Protein AF-A0A7S1K1J1-F1 (afdb_monomer_lite)

Radius of gyration: 18.63 Å; chains: 1; bounding box: 47×34×56 Å

Structure (mmCIF, N/CA/C/O backbone):
data_AF-A0A7S1K1J1-F1
#
_entry.id   AF-A0A7S1K1J1-F1
#
loop_
_atom_site.group_PDB
_atom_site.id
_atom_site.type_symbol
_atom_site.label_atom_id
_atom_site.label_alt_id
_atom_site.label_comp_id
_atom_site.label_asym_id
_atom_site.label_entity_id
_atom_site.label_seq_id
_atom_site.pdbx_PDB_ins_code
_atom_site.Cartn_x
_atom_site.Cartn_y
_atom_site.Cartn_z
_atom_site.occupancy
_atom_site.B_iso_or_equiv
_atom_site.auth_seq_id
_atom_site.auth_comp_id
_atom_site.auth_asym_id
_atom_site.auth_atom_id
_atom_site.pdbx_PDB_model_num
ATOM 1 N N . MET A 1 1 ? -19.069 -8.754 38.290 1.00 30.16 1 MET A N 1
ATOM 2 C CA . MET A 1 1 ? -17.607 -8.522 38.294 1.00 30.16 1 MET A CA 1
ATOM 3 C C . MET A 1 1 ? -17.113 -8.499 36.849 1.00 30.16 1 MET A C 1
ATOM 5 O O . MET A 1 1 ? -17.501 -9.372 36.091 1.00 30.16 1 MET A O 1
ATOM 9 N N . CYS A 1 2 ? -16.359 -7.448 36.492 1.00 33.09 2 CYS A N 1
ATOM 10 C CA . CYS A 1 2 ? -15.639 -7.160 35.236 1.00 33.09 2 CYS A CA 1
ATOM 11 C C . CYS A 1 2 ? -16.306 -7.531 33.893 1.00 33.09 2 CYS A C 1
ATOM 13 O O . CYS A 1 2 ? -15.861 -8.445 33.205 1.00 33.09 2 CYS A O 1
ATOM 15 N N . GLN A 1 3 ? -17.299 -6.752 33.444 1.00 41.62 3 GLN A N 1
ATOM 16 C CA . GLN A 1 3 ? -17.679 -6.741 32.024 1.00 41.62 3 GLN A CA 1
ATOM 17 C C . GLN A 1 3 ? -16.585 -6.002 31.240 1.00 41.62 3 GLN A C 1
ATOM 19 O O . GLN A 1 3 ? -16.604 -4.776 31.150 1.00 41.62 3 GLN A O 1
ATOM 24 N N . LYS A 1 4 ? -15.605 -6.752 30.717 1.00 53.31 4 LYS A N 1
ATOM 25 C CA . LYS A 1 4 ? -14.616 -6.251 29.753 1.00 53.31 4 LYS A CA 1
ATOM 26 C C . LYS A 1 4 ? -15.369 -5.514 28.640 1.00 53.31 4 LYS A C 1
ATOM 28 O O . LYS A 1 4 ? -16.152 -6.111 27.898 1.00 53.31 4 LYS A O 1
ATOM 33 N N . ASN A 1 5 ? -15.190 -4.200 28.563 1.00 69.19 5 ASN A N 1
ATOM 34 C CA . ASN A 1 5 ? -15.465 -3.484 27.326 1.00 69.19 5 ASN A CA 1
ATOM 35 C C . ASN A 1 5 ? -14.544 -4.103 26.265 1.00 69.19 5 ASN A C 1
ATOM 37 O O . ASN A 1 5 ? -13.398 -4.423 26.582 1.00 69.19 5 ASN A O 1
ATOM 41 N N . CYS A 1 6 ? -15.070 -4.379 25.072 1.00 77.19 6 CYS A N 1
ATOM 42 C CA . CYS A 1 6 ? -14.293 -5.003 24.004 1.00 77.19 6 CYS A CA 1
ATOM 43 C C . CYS A 1 6 ? -13.014 -4.200 23.717 1.00 77.19 6 CYS A C 1
ATOM 45 O O . CYS A 1 6 ? -12.976 -2.987 23.942 1.00 77.19 6 CYS A O 1
ATOM 47 N N . GLU A 1 7 ? -11.965 -4.884 23.263 1.00 84.94 7 GLU A N 1
ATOM 48 C CA . GLU A 1 7 ? -10.713 -4.233 22.874 1.00 84.94 7 GLU A CA 1
ATOM 49 C C . GLU A 1 7 ? -10.940 -3.275 21.695 1.00 84.94 7 GLU A C 1
ATOM 51 O O . GLU A 1 7 ? -11.934 -3.365 20.973 1.00 84.94 7 GLU A O 1
ATOM 56 N N . ILE A 1 8 ? -10.019 -2.331 21.500 1.00 86.06 8 ILE A N 1
ATOM 57 C CA . ILE A 1 8 ? -10.053 -1.433 20.344 1.00 86.06 8 ILE A CA 1
ATOM 58 C C . ILE A 1 8 ? -10.086 -2.247 19.038 1.00 86.06 8 ILE A C 1
ATOM 60 O O . ILE A 1 8 ? -9.398 -3.257 18.915 1.00 86.06 8 ILE A O 1
ATOM 64 N N . GLY A 1 9 ? -10.923 -1.833 18.082 1.00 84.75 9 GLY A N 1
ATOM 65 C CA . GLY A 1 9 ? -11.187 -2.606 16.862 1.00 84.75 9 GLY A CA 1
ATOM 66 C C . GLY A 1 9 ? -12.297 -3.655 17.011 1.00 84.75 9 GLY A C 1
ATOM 67 O O . GLY A 1 9 ? -12.613 -4.344 16.041 1.00 84.75 9 GLY A O 1
ATOM 68 N N . TYR A 1 10 ? -12.922 -3.767 18.186 1.00 86.44 10 TYR A N 1
ATOM 69 C CA . TYR A 1 10 ? -14.055 -4.657 18.420 1.00 86.44 10 TYR A CA 1
ATOM 70 C C . TYR A 1 10 ? -15.261 -3.901 18.986 1.00 86.44 10 TYR A C 1
ATOM 72 O O . TYR A 1 10 ? -15.135 -3.025 19.841 1.00 86.44 10 TYR A O 1
ATOM 80 N N . GLU A 1 11 ? -16.462 -4.281 18.552 1.00 83.19 11 GLU A N 1
ATOM 81 C CA . GLU A 1 11 ? -17.724 -3.857 19.160 1.00 83.19 11 GLU A CA 1
ATOM 82 C C . GLU A 1 11 ? -18.402 -5.011 19.881 1.00 83.19 11 GLU A C 1
ATOM 84 O O . GLU A 1 11 ? -18.250 -6.184 19.529 1.00 83.19 11 GLU A O 1
ATOM 89 N N . ARG A 1 12 ? -19.183 -4.659 20.902 1.00 81.75 12 ARG A N 1
ATOM 90 C CA . ARG A 1 12 ? -20.027 -5.622 21.593 1.00 81.75 12 ARG A CA 1
ATOM 91 C C . ARG A 1 12 ? -21.230 -5.947 20.712 1.00 81.75 12 ARG A C 1
ATOM 93 O O . ARG A 1 12 ? -22.072 -5.087 20.472 1.00 81.75 12 ARG A O 1
ATOM 100 N N . ASP A 1 13 ? -21.322 -7.203 20.304 1.00 82.69 13 ASP A N 1
ATOM 101 C CA . ASP A 1 13 ? -22.493 -7.793 19.673 1.00 82.69 13 ASP A CA 1
ATOM 102 C C . ASP A 1 13 ? -23.108 -8.809 20.638 1.00 82.69 13 ASP A C 1
ATOM 104 O O . ASP A 1 13 ? -22.578 -9.907 20.849 1.00 82.69 13 ASP A O 1
ATOM 108 N N . LYS A 1 14 ? -24.206 -8.395 21.281 1.00 83.00 14 LYS A N 1
ATOM 109 C CA . LYS A 1 14 ? -24.863 -9.115 22.383 1.00 83.00 14 LYS A CA 1
ATOM 110 C C . LYS A 1 14 ? -23.867 -9.421 23.514 1.00 83.00 14 LYS A C 1
ATOM 112 O O . LYS A 1 14 ? -23.442 -8.500 24.210 1.00 83.00 14 LYS A O 1
ATOM 117 N N . ASP A 1 15 ? -23.468 -10.684 23.655 1.00 82.88 15 ASP A N 1
ATOM 118 C CA . ASP A 1 15 ? -22.535 -11.180 24.674 1.00 82.88 15 ASP A CA 1
ATOM 119 C C . ASP A 1 15 ? -21.125 -11.468 24.125 1.00 82.88 15 ASP A C 1
ATOM 121 O O . ASP 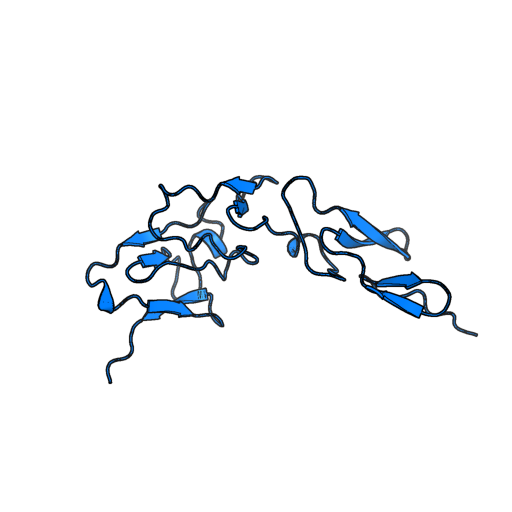A 1 15 ? -20.264 -11.978 24.842 1.00 82.88 15 ASP A O 1
ATOM 125 N N . THR A 1 16 ? -20.864 -11.139 22.856 1.00 86.75 16 THR A N 1
ATOM 126 C CA . THR A 1 16 ? -19.579 -11.382 22.184 1.00 86.75 16 THR A CA 1
ATOM 127 C C . THR A 1 16 ? -18.941 -10.086 21.694 1.00 86.75 16 THR A C 1
ATOM 129 O O . THR A 1 16 ? -19.615 -9.075 21.508 1.00 86.75 16 THR A O 1
ATOM 132 N N . CYS A 1 17 ? -17.625 -10.100 21.496 1.00 86.50 17 CYS A N 1
ATOM 133 C CA . CYS A 1 17 ? -16.910 -9.014 20.835 1.00 86.50 17 CYS A CA 1
ATOM 134 C C . CYS A 1 17 ? -16.656 -9.418 19.383 1.00 86.50 17 CYS A C 1
ATOM 136 O O . CYS A 1 17 ? -15.959 -10.403 19.137 1.00 86.50 17 CYS A O 1
ATOM 138 N N . ARG A 1 18 ? -17.204 -8.663 18.430 1.00 88.56 18 ARG A N 1
ATOM 139 C CA . ARG A 1 18 ? -16.939 -8.848 16.997 1.00 88.56 18 ARG A CA 1
ATOM 140 C C . ARG A 1 18 ? -16.023 -7.746 16.488 1.00 88.56 18 ARG A C 1
ATOM 142 O O . ARG A 1 18 ? -16.061 -6.636 17.012 1.00 88.56 18 ARG A O 1
ATOM 149 N N . LYS A 1 19 ? -15.210 -8.046 15.477 1.00 89.38 19 LYS A N 1
ATOM 150 C CA . LYS A 1 19 ? -14.366 -7.035 14.829 1.00 89.38 19 LYS A CA 1
ATOM 151 C C . LYS A 1 19 ? -15.232 -5.975 14.164 1.00 89.38 19 LYS A C 1
ATOM 153 O O . LYS A 1 19 ? -16.315 -6.284 13.666 1.00 89.38 19 LYS A O 1
ATOM 158 N N . TRP A 1 20 ? -14.736 -4.745 14.113 1.00 87.56 20 TRP A N 1
ATOM 159 C CA . TRP A 1 20 ? -15.368 -3.733 13.279 1.00 87.56 20 TRP A CA 1
ATOM 160 C C . TRP A 1 20 ? -15.275 -4.092 11.801 1.00 87.56 20 TRP A C 1
ATOM 162 O O . TRP A 1 20 ? -14.254 -4.649 11.381 1.00 87.56 20 TRP A O 1
ATOM 172 N N . PRO A 1 21 ? -16.309 -3.751 11.013 1.00 88.62 21 PRO A N 1
ATOM 173 C CA . PRO A 1 21 ? -16.284 -3.951 9.575 1.00 88.62 21 PRO A CA 1
ATOM 174 C C . PRO A 1 21 ? -15.101 -3.238 8.912 1.00 88.62 21 PRO A C 1
ATOM 176 O O . PRO A 1 21 ? -14.596 -2.229 9.412 1.00 88.62 21 PRO A O 1
ATOM 179 N N . ALA A 1 22 ? -14.703 -3.740 7.745 1.00 88.31 22 ALA A N 1
ATOM 180 C CA . ALA A 1 22 ? -13.728 -3.080 6.887 1.00 88.31 22 ALA A CA 1
ATOM 181 C C . ALA A 1 22 ? -14.138 -1.628 6.558 1.00 88.31 22 ALA A C 1
ATOM 183 O O . ALA A 1 22 ? -15.323 -1.313 6.431 1.00 88.31 22 ALA A O 1
ATOM 184 N N . GLY A 1 23 ? -13.147 -0.745 6.406 1.00 87.62 23 GLY A N 1
ATOM 185 C CA . GLY A 1 23 ? -13.360 0.690 6.154 1.00 87.62 23 GLY A CA 1
ATOM 186 C C . GLY A 1 23 ? -13.501 1.545 7.418 1.00 87.62 23 GLY A C 1
ATOM 187 O O . GLY A 1 23 ? -13.702 2.756 7.319 1.00 87.62 23 GLY A O 1
ATOM 188 N N . GLN A 1 24 ? -13.364 0.937 8.599 1.00 89.62 24 GLN A N 1
ATOM 189 C CA . GLN A 1 24 ? -13.386 1.617 9.893 1.00 89.62 24 GLN A CA 1
ATOM 190 C C . GLN A 1 24 ? -12.109 1.349 10.689 1.00 89.62 24 GLN A C 1
ATOM 192 O O . GLN A 1 24 ? -11.433 0.341 10.471 1.00 89.62 24 GLN A O 1
ATOM 197 N N . TYR A 1 25 ? -11.784 2.236 11.627 1.00 89.12 25 TYR A N 1
ATOM 198 C CA . TYR A 1 25 ? -10.653 2.059 12.533 1.00 89.12 25 TYR A CA 1
ATOM 199 C C . TYR A 1 25 ? -10.953 2.478 13.977 1.00 89.12 25 TYR A C 1
ATOM 201 O O . TYR A 1 25 ? -11.799 3.333 14.246 1.00 89.12 25 TYR A O 1
ATOM 209 N N . GLY A 1 26 ? -10.208 1.836 14.882 1.00 87.19 26 GLY A N 1
ATOM 210 C CA . GLY A 1 26 ? -10.033 2.065 16.318 1.00 87.19 26 GLY A CA 1
ATOM 211 C C . GLY A 1 26 ? -9.708 3.483 16.715 1.00 87.19 26 GLY A C 1
ATOM 212 O O . GLY A 1 26 ? -8.673 3.989 16.302 1.00 87.19 26 GLY A O 1
ATOM 213 N N . LYS A 1 27 ? -10.457 4.066 17.648 1.00 86.12 27 LYS A N 1
ATOM 214 C CA . LYS A 1 27 ? -9.902 5.111 18.516 1.00 86.12 27 LYS A CA 1
ATOM 215 C C . LYS A 1 27 ? -10.419 4.996 19.943 1.00 86.12 27 LYS A C 1
ATOM 217 O O . LYS A 1 27 ? -11.450 4.379 20.205 1.00 86.12 27 LYS A O 1
ATOM 222 N N . ILE A 1 28 ? -9.672 5.573 20.879 1.00 83.00 28 ILE A N 1
ATOM 223 C CA . ILE A 1 28 ? -10.110 5.730 22.266 1.00 83.00 28 ILE A CA 1
ATOM 224 C C . ILE A 1 28 ? -10.587 7.167 22.437 1.00 83.00 28 ILE A C 1
ATOM 226 O O . ILE A 1 28 ? -9.789 8.100 22.373 1.00 83.00 28 ILE A O 1
ATOM 230 N N . GLU A 1 29 ? -11.875 7.343 22.705 1.00 81.69 29 GLU A N 1
ATOM 231 C CA . GLU A 1 29 ? -12.468 8.631 23.056 1.00 81.69 29 GLU A CA 1
ATOM 232 C C . GLU A 1 29 ? -13.053 8.550 24.460 1.00 81.69 29 GLU A C 1
ATOM 234 O O . GLU A 1 29 ? -13.871 7.681 24.765 1.00 81.69 29 GLU A O 1
ATOM 239 N N . ASN A 1 30 ? -12.620 9.452 25.344 1.00 83.69 30 ASN A N 1
ATOM 240 C CA . ASN A 1 30 ? -13.085 9.513 26.734 1.00 83.69 30 ASN A CA 1
ATOM 241 C C . ASN A 1 30 ? -12.985 8.159 27.470 1.00 83.69 30 ASN A C 1
ATOM 243 O O . ASN A 1 30 ? -13.880 7.776 28.224 1.00 83.69 30 ASN A O 1
ATOM 247 N N . GLY A 1 31 ? -11.909 7.405 27.214 1.00 79.06 31 GLY A N 1
ATOM 248 C CA . GLY A 1 31 ? -11.669 6.091 27.821 1.00 79.06 31 GLY A CA 1
ATOM 249 C C . GLY A 1 31 ? -12.550 4.958 27.281 1.00 79.06 31 GLY A C 1
ATOM 250 O O . GLY A 1 31 ? -12.576 3.879 27.873 1.00 79.06 31 GLY A O 1
ATOM 251 N N . LYS A 1 32 ? -13.274 5.175 26.176 1.00 77.75 32 LYS A N 1
ATOM 252 C CA . LYS A 1 32 ? -14.093 4.163 25.495 1.00 77.75 32 LYS A CA 1
ATOM 253 C C . LYS A 1 32 ? -13.572 3.921 24.081 1.00 77.75 32 LYS A C 1
ATOM 255 O O . LYS A 1 32 ? -13.193 4.866 23.397 1.00 77.75 32 LYS A O 1
ATOM 260 N N . ALA A 1 33 ? -13.576 2.664 23.642 1.00 81.62 33 ALA A N 1
ATOM 261 C CA . ALA A 1 33 ? -13.302 2.325 22.250 1.00 81.62 33 ALA A CA 1
ATOM 262 C C . ALA A 1 33 ? -14.473 2.792 21.367 1.00 81.62 33 ALA A C 1
ATOM 264 O O . ALA A 1 33 ? -15.617 2.400 21.605 1.00 81.62 33 ALA A O 1
ATOM 265 N N . THR A 1 34 ? -14.189 3.630 20.371 1.00 85.44 34 THR A N 1
ATOM 266 C CA . THR A 1 34 ? -15.145 4.126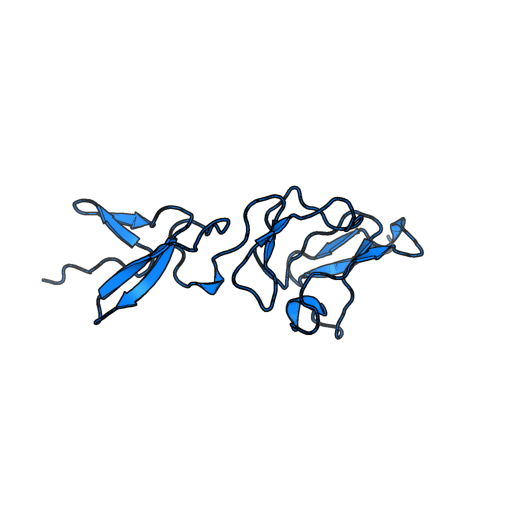 19.369 1.00 85.44 34 THR A CA 1
ATOM 267 C C . THR A 1 34 ? -14.589 3.917 17.962 1.00 85.44 34 THR A C 1
ATOM 269 O O . THR A 1 34 ? -13.372 3.903 17.769 1.00 85.44 34 THR A O 1
ATOM 272 N N . CYS A 1 35 ? -15.470 3.714 16.980 1.00 86.44 35 CYS A N 1
ATOM 273 C CA . CYS A 1 35 ? -15.081 3.530 15.584 1.00 86.44 35 CYS A CA 1
ATOM 274 C C . CYS A 1 35 ? -15.181 4.828 14.784 1.00 86.44 35 CYS A C 1
ATOM 276 O O . CYS A 1 35 ? -16.096 5.632 14.975 1.00 86.44 35 CYS A O 1
ATOM 278 N N . GLU A 1 36 ? -14.237 5.024 13.867 1.00 88.94 36 GLU A N 1
ATOM 279 C CA . GLU A 1 36 ? -14.258 6.112 12.892 1.00 88.94 36 GLU A CA 1
ATOM 280 C C . GLU A 1 36 ? -14.128 5.551 11.472 1.00 88.94 36 GLU A C 1
ATOM 282 O O . GLU A 1 36 ? -13.441 4.556 11.241 1.00 88.94 36 GLU A O 1
ATOM 287 N N . GLN A 1 37 ? -14.812 6.177 10.514 1.00 89.06 37 GLN A N 1
ATOM 288 C CA . GLN A 1 37 ? -14.708 5.827 9.097 1.00 89.06 37 GLN A CA 1
ATOM 289 C C . GLN A 1 37 ? -13.369 6.313 8.534 1.00 89.06 37 GLN A C 1
ATOM 291 O O . GLN A 1 37 ? -12.948 7.437 8.807 1.00 89.06 37 GLN A O 1
ATOM 296 N N . CYS A 1 38 ? -12.731 5.510 7.683 1.00 85.81 38 CYS A N 1
ATOM 297 C CA . CYS A 1 38 ? -11.485 5.894 7.019 1.00 85.81 38 CYS A CA 1
ATOM 298 C C . CYS A 1 38 ? -11.619 7.140 6.121 1.00 85.81 38 CYS A C 1
ATOM 300 O O . CYS A 1 38 ? -10.657 7.896 5.974 1.00 85.81 38 CYS A O 1
ATOM 302 N N . GLY A 1 39 ? -12.803 7.366 5.544 1.00 80.88 39 GLY A N 1
ATOM 303 C CA . GLY A 1 39 ? -13.098 8.449 4.601 1.00 80.88 39 GLY A CA 1
ATOM 304 C C . GLY A 1 39 ? -13.518 7.924 3.226 1.00 80.88 39 GLY A C 1
ATOM 305 O O . GLY A 1 39 ? -13.465 6.724 2.971 1.00 80.88 39 GLY A O 1
ATOM 306 N N . ALA A 1 40 ? -13.952 8.822 2.338 1.00 73.88 40 ALA A N 1
ATOM 307 C CA . ALA A 1 40 ? -14.298 8.451 0.965 1.00 73.88 40 ALA A CA 1
ATOM 308 C C . ALA A 1 40 ? -13.058 7.904 0.228 1.00 73.88 40 ALA A C 1
ATOM 310 O O . ALA A 1 40 ? -11.966 8.457 0.362 1.00 73.88 40 ALA A O 1
ATOM 311 N N . ASP A 1 41 ? -13.238 6.807 -0.514 1.00 77.25 41 ASP A N 1
ATOM 312 C CA . ASP A 1 41 ? -12.220 6.095 -1.314 1.00 77.25 41 ASP A CA 1
ATOM 313 C C . ASP A 1 41 ? -11.121 5.347 -0.530 1.00 77.25 41 ASP A C 1
ATOM 315 O O . ASP A 1 41 ? -10.227 4.734 -1.126 1.00 77.25 41 ASP A O 1
ATOM 319 N N . LEU A 1 42 ? -11.206 5.337 0.804 1.00 83.75 42 LEU A N 1
ATOM 320 C CA . LEU A 1 42 ? -10.303 4.609 1.694 1.00 83.75 42 LEU A CA 1
ATOM 321 C C . LEU A 1 42 ? -11.006 3.386 2.296 1.00 83.75 42 LEU A C 1
ATOM 323 O O . LEU A 1 42 ? -12.168 3.445 2.690 1.00 83.75 42 LEU A O 1
ATOM 327 N N . ILE A 1 43 ? -10.271 2.289 2.423 1.00 86.19 43 ILE A N 1
ATOM 328 C CA . ILE A 1 43 ? -10.688 1.064 3.099 1.00 86.19 43 ILE A CA 1
ATOM 329 C C . ILE A 1 43 ? -9.637 0.664 4.139 1.00 86.19 43 ILE A C 1
ATOM 331 O O . ILE A 1 43 ? -8.480 1.071 4.076 1.00 86.19 43 ILE A O 1
ATOM 335 N N . SER A 1 44 ? -10.037 -0.137 5.114 1.00 85.94 44 SER A N 1
ATOM 336 C CA . SER A 1 44 ? -9.155 -0.736 6.115 1.00 85.94 44 SER A CA 1
ATOM 337 C C . SER A 1 44 ? -9.553 -2.197 6.342 1.00 85.94 44 SER A C 1
ATOM 339 O O . SER A 1 44 ? -10.697 -2.559 6.052 1.00 85.94 44 SER A O 1
ATOM 341 N N . PRO A 1 45 ? -8.656 -3.061 6.849 1.00 85.81 45 PRO A N 1
ATOM 342 C CA . PRO A 1 45 ? -9.018 -4.413 7.261 1.00 85.81 45 PRO A CA 1
ATOM 343 C C . PRO A 1 45 ? -9.994 -4.404 8.446 1.00 85.81 45 PRO A C 1
ATOM 345 O O . PRO A 1 45 ? -10.054 -3.439 9.213 1.00 85.81 45 PRO A O 1
ATOM 348 N N . GLU A 1 46 ? -10.725 -5.501 8.635 1.00 89.06 46 GLU A N 1
ATOM 349 C CA . GLU A 1 46 ? -11.600 -5.662 9.800 1.00 89.06 46 GLU A CA 1
ATOM 350 C C . GLU A 1 46 ? -10.823 -5.573 11.116 1.00 89.06 46 GLU A C 1
ATOM 352 O O . GLU A 1 46 ? -9.759 -6.178 11.280 1.00 89.06 46 GLU A O 1
ATOM 357 N N . GLY A 1 47 ? -11.393 -4.845 12.075 1.00 87.81 47 GLY A N 1
ATOM 358 C CA . GLY A 1 47 ? -10.798 -4.638 13.392 1.00 87.81 47 GLY A CA 1
ATOM 359 C C . GLY A 1 47 ? -9.528 -3.788 13.399 1.00 87.81 47 GLY A C 1
ATOM 360 O O . GLY A 1 47 ? -8.731 -3.902 14.326 1.00 87.81 47 GLY A O 1
ATOM 361 N N . SER A 1 48 ? -9.331 -2.938 12.388 1.00 89.56 48 SER A N 1
ATOM 362 C CA . SER A 1 48 ? -8.241 -1.955 12.383 1.00 89.56 48 SER A CA 1
ATOM 363 C C . SER A 1 48 ? -8.292 -1.065 13.620 1.00 89.56 48 SER A C 1
ATOM 365 O O . SER A 1 48 ? -9.369 -0.638 14.034 1.00 89.56 48 SER A O 1
ATOM 367 N N . THR A 1 49 ? -7.134 -0.751 14.198 1.00 89.56 49 THR A N 1
ATOM 368 C CA . THR A 1 49 ? -7.030 -0.046 15.488 1.00 89.56 49 THR A CA 1
ATOM 369 C C . THR A 1 49 ? -6.511 1.386 15.387 1.00 89.56 49 THR A C 1
ATOM 371 O O . THR A 1 49 ? -6.452 2.075 16.398 1.00 89.56 49 THR A O 1
ATOM 374 N N . GLU A 1 50 ? -6.116 1.828 14.196 1.00 86.75 50 GLU A N 1
ATOM 375 C CA . GLU A 1 50 ? -5.477 3.124 13.958 1.00 86.75 50 GLU A CA 1
ATOM 376 C C . GLU A 1 50 ? -5.796 3.639 12.546 1.00 86.75 50 GLU A C 1
ATOM 378 O O . GLU A 1 50 ? -6.099 2.862 11.633 1.00 86.75 50 GLU A O 1
ATOM 383 N N . LYS A 1 51 ? -5.728 4.960 12.358 1.00 84.25 51 LYS A N 1
ATOM 384 C CA . LYS A 1 51 ? -6.084 5.636 11.098 1.00 84.25 51 LYS A CA 1
ATOM 385 C C . LYS A 1 51 ? -5.104 5.313 9.972 1.00 84.25 51 LYS A C 1
ATOM 387 O O . LYS A 1 51 ? -5.435 5.366 8.787 1.00 84.25 51 LYS A O 1
ATOM 392 N N . GLU A 1 52 ? -3.871 5.006 10.332 1.00 80.12 52 GLU A N 1
ATOM 393 C CA . GLU A 1 52 ? -2.759 4.719 9.439 1.00 80.12 52 GLU A CA 1
ATOM 394 C C . GLU A 1 52 ? -3.022 3.457 8.607 1.00 80.12 52 GLU A C 1
ATOM 396 O O . GLU A 1 52 ? -2.574 3.396 7.460 1.00 80.12 52 GLU A O 1
ATOM 401 N N . LEU A 1 53 ? -3.835 2.5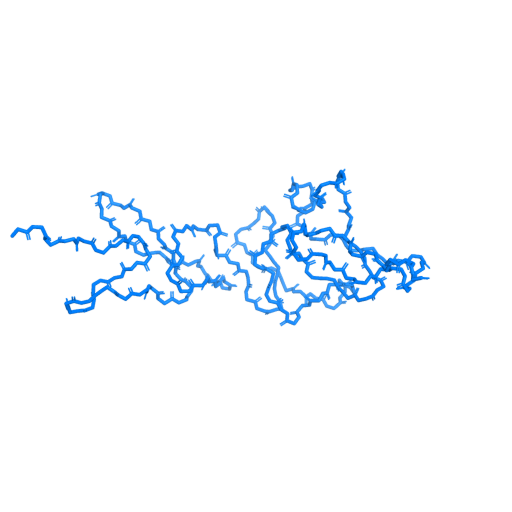31 9.133 1.00 81.88 53 LEU A N 1
ATOM 402 C CA . LEU A 1 53 ? -4.294 1.312 8.456 1.00 81.88 53 LEU A CA 1
ATOM 403 C C . LEU A 1 53 ? -5.375 1.564 7.395 1.00 81.88 53 LEU A C 1
ATOM 405 O O . LEU A 1 53 ? -5.736 0.642 6.663 1.00 81.88 53 LEU A O 1
ATOM 409 N N . CYS A 1 54 ? -5.883 2.793 7.279 1.00 85.75 54 CYS A N 1
ATOM 410 C CA . CYS A 1 54 ? -6.725 3.194 6.161 1.00 85.75 54 CYS A CA 1
ATOM 411 C C . CYS A 1 54 ? -5.868 3.399 4.906 1.00 85.75 54 CYS A C 1
ATOM 413 O O . CYS A 1 54 ? -5.040 4.321 4.835 1.00 85.75 54 CYS A O 1
ATOM 415 N N . TYR A 1 55 ? -6.102 2.576 3.891 1.00 83.25 55 TYR A N 1
ATOM 416 C CA . TYR A 1 55 ? -5.428 2.608 2.599 1.00 83.25 55 TYR A CA 1
ATOM 417 C C . TYR A 1 55 ? -6.427 2.750 1.453 1.00 83.25 55 TYR A C 1
ATOM 419 O O . TYR A 1 55 ? -7.633 2.625 1.631 1.00 83.25 55 TYR A O 1
ATOM 427 N N . CYS A 1 56 ? -5.933 3.073 0.265 1.00 82.94 56 CYS A N 1
ATOM 428 C CA . CYS A 1 56 ? -6.794 3.257 -0.895 1.00 82.94 56 CYS A CA 1
ATOM 429 C C . CYS A 1 56 ? -7.269 1.911 -1.449 1.00 82.94 56 CYS A C 1
ATOM 431 O O . CYS A 1 56 ? -6.518 0.938 -1.451 1.00 82.94 56 CYS A O 1
ATOM 433 N N . THR A 1 57 ? -8.513 1.851 -1.919 1.00 78.69 57 THR A N 1
ATOM 434 C CA . THR A 1 57 ? -9.058 0.646 -2.569 1.00 78.69 57 THR A CA 1
ATOM 435 C C . THR A 1 57 ? -8.254 0.242 -3.817 1.00 78.69 57 THR A C 1
ATOM 437 O O . THR A 1 57 ? -7.404 0.996 -4.296 1.00 78.69 57 THR A O 1
ATOM 440 N N . ASN A 1 58 ? -8.482 -0.969 -4.339 1.00 76.62 58 ASN A N 1
ATOM 441 C CA . ASN A 1 58 ? -7.769 -1.476 -5.518 1.00 76.62 58 ASN A CA 1
ATOM 442 C C . ASN A 1 58 ? -7.833 -0.472 -6.679 1.00 76.62 58 ASN A C 1
ATOM 444 O O . ASN A 1 58 ? -8.876 0.136 -6.928 1.00 76.62 58 ASN A O 1
ATOM 448 N N . GLY A 1 59 ? -6.721 -0.302 -7.394 1.00 74.56 59 GLY A N 1
ATOM 449 C CA . GLY A 1 59 ? -6.623 0.698 -8.454 1.00 74.56 59 GLY A CA 1
ATOM 450 C C . GLY A 1 59 ? -6.440 2.138 -7.963 1.00 74.56 59 GLY A C 1
ATOM 451 O O . GLY A 1 59 ? -6.579 3.056 -8.770 1.00 74.56 59 GLY A O 1
ATOM 452 N N . PHE A 1 60 ? -6.105 2.364 -6.687 1.00 79.44 60 PHE A N 1
ATOM 453 C CA . PHE A 1 60 ? -5.813 3.689 -6.135 1.00 79.44 60 PHE A CA 1
ATOM 454 C C . PHE A 1 60 ? -4.573 3.712 -5.225 1.00 79.44 60 PHE A C 1
ATOM 456 O O . PHE A 1 60 ? -4.223 2.730 -4.574 1.00 79.44 60 PHE A O 1
ATOM 463 N N . ILE A 1 61 ? -3.932 4.880 -5.140 1.00 78.94 61 ILE A N 1
ATOM 464 C CA . ILE A 1 61 ? -2.697 5.131 -4.389 1.00 78.94 61 ILE A CA 1
ATOM 465 C C . ILE A 1 61 ? -2.903 6.285 -3.408 1.00 78.94 61 ILE A C 1
ATOM 467 O O . ILE A 1 61 ? -3.460 7.329 -3.753 1.00 78.94 61 ILE A O 1
ATOM 471 N N . LYS A 1 62 ? -2.416 6.128 -2.174 1.00 78.25 62 LYS A N 1
ATOM 472 C CA . LYS A 1 62 ? -2.513 7.160 -1.133 1.00 78.25 62 LYS A CA 1
ATOM 473 C C . LYS A 1 62 ? -1.507 8.280 -1.399 1.00 78.25 62 LYS A C 1
ATOM 475 O O . LYS A 1 62 ? -0.301 8.056 -1.345 1.00 78.25 62 LYS A O 1
ATOM 480 N N . HIS A 1 63 ? -1.961 9.508 -1.620 1.00 78.31 63 HIS A N 1
ATOM 481 C CA . HIS A 1 63 ? -1.033 10.633 -1.753 1.00 78.31 63 HIS A CA 1
ATOM 482 C C . HIS A 1 63 ? -0.332 10.908 -0.412 1.00 78.31 63 HIS A C 1
ATOM 484 O O . HIS A 1 63 ? -0.967 10.896 0.647 1.00 78.31 63 HIS A O 1
ATOM 490 N N . SER A 1 64 ? 0.980 11.166 -0.414 1.00 75.38 64 SER A N 1
ATOM 491 C CA . SER A 1 64 ? 1.718 11.288 0.851 1.00 75.38 64 SER A CA 1
ATOM 492 C C . SER A 1 64 ? 1.305 12.520 1.674 1.00 75.38 64 SER A C 1
ATOM 494 O O . SER A 1 64 ? 1.292 12.441 2.906 1.00 75.38 64 SER A O 1
ATOM 496 N N . SER A 1 65 ? 0.908 13.601 0.987 1.00 71.75 65 SER A N 1
ATOM 497 C CA . SER A 1 65 ? 0.542 14.909 1.554 1.00 71.75 65 SER A CA 1
ATOM 498 C C . SER A 1 65 ? -0.941 15.298 1.436 1.00 71.75 65 SER A C 1
ATOM 500 O O . SER A 1 65 ? -1.312 16.394 1.850 1.00 71.75 65 SER A O 1
ATOM 502 N N . LYS A 1 66 ? -1.809 14.432 0.891 1.00 70.25 66 LYS A N 1
ATOM 503 C CA . LYS A 1 66 ? -3.265 14.672 0.831 1.00 70.25 66 LYS A CA 1
ATOM 504 C C . LYS A 1 66 ? -3.996 13.510 1.499 1.00 70.25 66 LYS A C 1
ATOM 506 O O . LYS A 1 66 ? -3.568 12.368 1.394 1.00 70.25 66 LYS A O 1
ATOM 511 N N . LEU A 1 67 ? -5.151 13.775 2.104 1.00 66.38 67 LEU A N 1
ATOM 512 C CA . LEU A 1 67 ? -6.081 12.738 2.582 1.00 66.38 67 LEU A CA 1
ATOM 513 C C . LEU A 1 67 ? -6.955 12.187 1.439 1.00 66.38 67 LEU A C 1
ATOM 515 O O . LEU A 1 67 ? -8.150 11.983 1.617 1.00 66.38 67 LEU A O 1
ATOM 519 N N . ARG A 1 68 ? -6.390 12.028 0.238 1.00 72.06 68 ARG A N 1
ATOM 520 C CA . ARG A 1 68 ? -7.115 11.556 -0.947 1.00 72.06 68 ARG A CA 1
ATOM 521 C C . ARG A 1 68 ? -6.344 10.451 -1.648 1.00 72.06 68 ARG A C 1
ATOM 523 O O . ARG A 1 68 ? -5.110 10.428 -1.632 1.00 72.06 68 ARG A O 1
ATOM 530 N N . CYS A 1 69 ? -7.115 9.575 -2.268 1.00 79.62 69 CYS A N 1
ATOM 531 C CA . CYS A 1 69 ? -6.640 8.519 -3.132 1.00 79.62 69 CYS A CA 1
ATOM 532 C C . CYS A 1 69 ? -6.557 9.039 -4.566 1.00 79.62 69 CYS A C 1
ATOM 534 O O . CYS A 1 69 ? -7.500 9.650 -5.067 1.00 79.62 69 CYS A O 1
ATOM 536 N N . GLU A 1 70 ? -5.417 8.832 -5.216 1.00 78.75 70 GLU A N 1
ATOM 537 C CA . GLU A 1 70 ? -5.257 9.112 -6.641 1.00 78.75 70 GLU A CA 1
ATOM 538 C C . GLU A 1 70 ? -5.385 7.801 -7.410 1.00 78.75 70 GLU A C 1
ATOM 540 O O . GLU A 1 70 ? -4.923 6.757 -6.947 1.00 78.75 70 GLU A O 1
ATOM 545 N N . LYS A 1 71 ? -6.071 7.832 -8.556 1.00 77.44 71 LYS A N 1
ATOM 546 C CA . LYS A 1 71 ? -6.241 6.635 -9.380 1.00 77.44 71 LYS A CA 1
ATOM 547 C C . LYS A 1 71 ? -4.856 6.117 -9.768 1.00 77.44 71 LYS A C 1
ATOM 549 O O . LYS A 1 71 ? -3.998 6.889 -10.184 1.00 77.44 71 LYS A O 1
ATOM 554 N N . CYS A 1 72 ? -4.648 4.818 -9.628 1.00 77.88 72 CYS A N 1
ATOM 555 C CA . CYS A 1 72 ? -3.488 4.114 -10.149 1.00 77.88 72 CYS A CA 1
ATOM 556 C C . CYS A 1 72 ? -3.661 4.076 -11.673 1.00 77.88 72 CYS A C 1
ATOM 558 O O . CYS A 1 72 ? -4.318 3.196 -12.225 1.00 77.88 72 CYS A O 1
ATOM 560 N N . ILE A 1 73 ? -3.238 5.155 -12.332 1.00 66.44 73 ILE A N 1
ATOM 561 C CA . ILE A 1 73 ? -3.388 5.343 -13.777 1.00 66.44 73 ILE A CA 1
ATOM 562 C C . ILE A 1 73 ? -2.349 4.500 -14.515 1.00 66.44 73 ILE A C 1
ATOM 564 O O . ILE A 1 73 ? -1.219 4.351 -14.053 1.00 66.44 73 ILE A O 1
ATOM 568 N N . GLU A 1 74 ? -2.725 4.004 -15.693 1.00 55.31 74 GLU A N 1
ATOM 569 C CA . GLU A 1 74 ? -1.874 3.202 -16.585 1.00 55.31 74 GLU A CA 1
ATOM 570 C C . GLU A 1 74 ? -0.562 3.909 -16.977 1.00 55.31 74 GLU A C 1
ATOM 572 O O . GLU A 1 74 ? 0.432 3.244 -17.265 1.00 55.31 74 GLU A O 1
ATOM 577 N N . ASP A 1 75 ? -0.523 5.245 -16.903 1.00 52.38 75 ASP A N 1
ATOM 578 C CA . ASP A 1 75 ? 0.677 6.061 -17.130 1.00 52.38 75 ASP A CA 1
ATOM 579 C C . ASP A 1 75 ? 1.783 5.826 -16.082 1.00 52.38 75 ASP A C 1
ATOM 581 O O . ASP A 1 75 ? 2.956 6.094 -16.346 1.00 52.38 75 ASP A O 1
ATOM 585 N N . MET A 1 76 ? 1.460 5.245 -14.920 1.00 64.50 76 MET A N 1
ATOM 586 C CA . MET A 1 76 ? 2.443 4.697 -13.977 1.00 64.50 76 MET A CA 1
ATOM 587 C C . MET A 1 76 ? 2.839 3.273 -14.402 1.00 64.50 76 MET A C 1
ATOM 589 O O . MET A 1 76 ? 2.682 2.328 -13.631 1.00 64.50 76 MET A O 1
ATOM 593 N N . GLN A 1 77 ? 3.334 3.120 -15.639 1.00 71.62 77 GLN A N 1
ATOM 594 C CA . GLN A 1 77 ? 3.471 1.859 -16.404 1.00 71.62 77 GLN A CA 1
ATOM 595 C C . GLN A 1 77 ? 4.092 0.655 -15.667 1.00 71.62 77 GLN A C 1
ATOM 597 O O . GLN A 1 77 ? 3.926 -0.480 -16.114 1.00 71.62 77 GLN A O 1
ATOM 602 N N . GLY A 1 78 ? 4.784 0.871 -14.551 1.00 82.62 78 GLY A N 1
ATOM 603 C CA . GLY A 1 78 ? 5.425 -0.175 -13.765 1.00 82.62 78 GLY A CA 1
ATOM 604 C C . GLY A 1 78 ? 4.781 -0.521 -12.422 1.00 82.62 78 GLY A C 1
ATOM 605 O O . GLY A 1 78 ? 5.303 -1.414 -11.765 1.00 82.62 78 GLY A O 1
ATOM 606 N N . LEU A 1 79 ? 3.702 0.137 -11.983 1.00 87.00 79 LEU A N 1
ATOM 607 C CA . LEU A 1 79 ? 2.977 -0.273 -10.771 1.00 87.00 79 LEU A CA 1
ATOM 608 C C . LEU A 1 79 ? 2.025 -1.432 -11.058 1.00 87.00 79 LEU A C 1
ATOM 610 O O . LEU A 1 79 ? 1.385 -1.476 -12.113 1.00 87.00 79 LEU A O 1
ATOM 614 N N . ASP A 1 80 ? 1.911 -2.348 -10.100 1.00 85.75 80 ASP A N 1
ATOM 615 C CA . ASP A 1 80 ? 0.847 -3.347 -10.095 1.00 85.75 80 ASP A CA 1
ATOM 616 C C . ASP A 1 80 ? -0.345 -2.819 -9.282 1.00 85.75 80 ASP A C 1
ATOM 618 O O . ASP A 1 80 ? -0.336 -2.772 -8.053 1.00 85.75 80 ASP A O 1
ATOM 622 N N . CYS A 1 81 ? -1.356 -2.351 -10.015 1.00 80.12 81 CYS A N 1
ATOM 623 C CA . CYS A 1 81 ? -2.563 -1.724 -9.485 1.00 80.12 81 CYS A CA 1
ATOM 624 C C . CYS A 1 81 ? -3.699 -2.725 -9.201 1.00 80.12 81 CYS A C 1
ATOM 626 O O . CYS A 1 81 ? -4.771 -2.301 -8.755 1.00 80.12 81 CYS A O 1
ATOM 628 N N . GLU A 1 82 ? -3.518 -4.018 -9.501 1.00 80.19 82 GLU A N 1
ATOM 629 C CA . GLU A 1 82 ? -4.559 -5.037 -9.285 1.00 80.19 82 GLU A CA 1
ATOM 630 C C . GLU A 1 82 ? -4.752 -5.339 -7.793 1.00 80.19 82 GLU A C 1
ATOM 632 O O . GLU A 1 82 ? -5.839 -5.730 -7.359 1.00 80.19 82 GLU A O 1
ATOM 637 N N . GLN A 1 83 ? -3.716 -5.081 -6.994 1.00 71.75 83 GLN A N 1
ATOM 638 C CA . GLN A 1 83 ? -3.740 -5.206 -5.544 1.00 71.75 83 GLN A CA 1
ATOM 639 C C . GLN A 1 83 ? -3.799 -3.835 -4.852 1.00 71.75 83 GLN A C 1
ATOM 641 O O . GLN A 1 83 ? -3.279 -2.842 -5.367 1.00 71.75 83 GLN A O 1
ATOM 646 N N . PRO A 1 84 ? -4.426 -3.742 -3.666 1.00 67.12 84 PRO A N 1
ATOM 647 C CA . PRO A 1 84 ? -4.454 -2.498 -2.915 1.00 67.12 84 PRO A CA 1
ATOM 648 C C . PRO A 1 84 ? -3.069 -2.195 -2.338 1.00 67.12 84 PRO A C 1
ATOM 650 O O . PRO A 1 84 ? -2.457 -3.039 -1.680 1.00 67.12 84 PRO A O 1
ATOM 653 N N . ILE A 1 85 ? -2.602 -0.958 -2.503 1.00 74.44 85 ILE A N 1
ATOM 654 C CA . ILE A 1 85 ? -1.362 -0.488 -1.875 1.00 74.44 85 ILE A CA 1
ATOM 655 C C . ILE A 1 85 ? -1.661 -0.154 -0.411 1.00 74.44 85 ILE A C 1
ATOM 657 O O . ILE A 1 85 ? -2.050 0.966 -0.066 1.00 74.44 85 ILE A O 1
ATOM 661 N N . LYS A 1 86 ? -1.507 -1.157 0.458 1.00 67.88 86 LYS A N 1
ATOM 662 C CA . LYS A 1 86 ? -1.833 -1.054 1.890 1.00 67.88 86 LYS A CA 1
ATOM 663 C C . LYS A 1 86 ? -0.812 -0.245 2.682 1.00 67.88 86 LYS A C 1
ATOM 665 O O . LYS A 1 86 ? -1.164 0.399 3.667 1.00 67.88 86 LYS A O 1
ATOM 670 N N . ASN A 1 87 ? 0.450 -0.288 2.263 1.00 73.94 87 ASN A N 1
ATOM 671 C CA . ASN A 1 87 ? 1.574 0.306 2.976 1.00 73.94 87 ASN A CA 1
ATOM 672 C C . ASN A 1 87 ? 2.467 1.082 1.998 1.00 73.94 87 ASN A C 1
ATOM 674 O O . ASN A 1 87 ? 2.719 0.627 0.888 1.00 73.94 87 ASN A O 1
ATOM 678 N N . ARG A 1 88 ? 2.981 2.243 2.420 1.00 76.94 88 ARG A N 1
ATOM 679 C CA . ARG A 1 88 ? 3.934 3.035 1.623 1.00 76.94 88 ARG A CA 1
ATOM 680 C C . ARG A 1 88 ? 5.277 2.334 1.430 1.00 76.94 88 ARG A C 1
ATOM 682 O O . ARG A 1 88 ? 5.973 2.636 0.467 1.00 76.94 88 ARG A O 1
ATOM 689 N N . SER A 1 89 ? 5.624 1.419 2.332 1.00 82.31 89 SER A N 1
ATOM 690 C CA . SER A 1 89 ? 6.813 0.579 2.200 1.00 82.31 89 SER A CA 1
ATOM 691 C C . SER A 1 89 ? 6.613 -0.547 1.193 1.00 82.31 89 SER A C 1
ATOM 693 O O . SER A 1 89 ? 7.556 -0.890 0.503 1.00 82.31 89 SER A O 1
ATOM 695 N N . LEU A 1 90 ? 5.394 -1.080 1.062 1.00 85.88 90 LEU A N 1
ATOM 696 C CA . LEU A 1 90 ? 5.107 -2.237 0.218 1.00 85.88 90 LEU A CA 1
ATOM 697 C C . LEU A 1 90 ? 4.218 -1.827 -0.957 1.00 85.88 90 LEU A C 1
ATOM 699 O O . LEU A 1 90 ? 2.989 -1.887 -0.883 1.00 85.88 90 LEU A O 1
ATOM 703 N N . VAL A 1 91 ? 4.865 -1.379 -2.031 1.00 87.50 91 VAL A N 1
ATOM 704 C CA . VAL A 1 91 ? 4.211 -0.940 -3.266 1.00 87.50 91 VAL A CA 1
ATOM 705 C C . VAL A 1 91 ? 4.529 -1.937 -4.383 1.00 87.50 91 VAL A C 1
ATOM 707 O O . VAL A 1 91 ? 5.639 -1.905 -4.903 1.00 87.50 91 VAL A O 1
ATOM 710 N N . PRO A 1 92 ? 3.595 -2.812 -4.781 1.00 87.75 92 PRO A N 1
ATOM 711 C CA . PRO A 1 92 ? 3.840 -3.790 -5.837 1.00 87.75 92 PRO A CA 1
ATOM 712 C C . PRO A 1 92 ? 4.226 -3.149 -7.180 1.00 87.75 92 PRO A C 1
ATOM 714 O O . PRO A 1 92 ? 3.603 -2.184 -7.635 1.00 87.75 92 PRO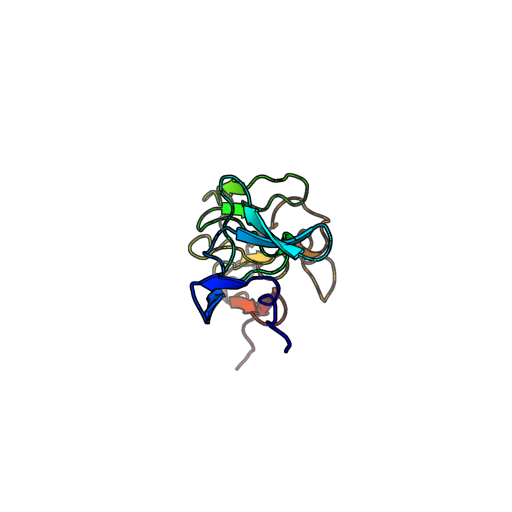 A O 1
ATOM 717 N N . THR A 1 93 ? 5.243 -3.707 -7.841 1.00 88.94 93 THR A N 1
ATOM 718 C CA . THR A 1 93 ? 5.647 -3.330 -9.202 1.00 88.94 93 THR A CA 1
ATOM 719 C C . THR A 1 93 ? 5.503 -4.501 -10.165 1.00 88.94 93 THR A C 1
ATOM 721 O O . THR A 1 93 ? 5.661 -5.667 -9.804 1.00 88.94 93 THR A O 1
ATOM 724 N N . LYS A 1 94 ? 5.242 -4.185 -11.433 1.00 89.25 94 LYS A N 1
ATOM 725 C CA . LYS A 1 94 ? 5.294 -5.148 -12.532 1.00 89.25 94 LYS A CA 1
ATOM 726 C C . LYS A 1 94 ? 6.738 -5.593 -12.773 1.00 89.25 94 LYS A C 1
ATOM 728 O O . LYS A 1 94 ? 7.688 -4.829 -12.586 1.00 89.25 94 LYS A O 1
ATOM 733 N N . LYS A 1 95 ? 6.903 -6.814 -13.285 1.00 89.94 95 LYS A N 1
ATOM 734 C CA . LYS A 1 95 ? 8.207 -7.339 -13.715 1.00 89.94 95 LYS A CA 1
ATOM 735 C C . LYS A 1 95 ? 8.898 -6.384 -14.695 1.00 89.94 95 LYS A C 1
ATOM 737 O O . LYS A 1 95 ? 8.266 -5.847 -15.606 1.00 89.94 95 LYS A O 1
ATOM 742 N N . GLY A 1 96 ? 10.207 -6.203 -14.527 1.00 90.88 96 GLY A N 1
ATOM 743 C CA . GLY A 1 96 ? 11.002 -5.272 -15.327 1.00 90.88 96 GLY A CA 1
ATOM 744 C C . GLY A 1 96 ? 10.936 -3.817 -14.864 1.00 90.88 96 GLY A C 1
ATOM 745 O O . GLY A 1 96 ? 11.433 -2.949 -15.580 1.00 90.88 96 GLY A O 1
ATOM 746 N N . PHE A 1 97 ? 10.378 -3.551 -13.682 1.00 91.62 97 PHE A N 1
ATOM 747 C CA . PHE A 1 97 ? 10.350 -2.235 -13.053 1.00 91.62 97 PHE A CA 1
ATOM 748 C C . PHE A 1 97 ? 10.787 -2.299 -11.593 1.00 91.62 97 PHE A C 1
ATOM 750 O O . PHE A 1 97 ? 10.649 -3.330 -10.934 1.00 91.62 97 PHE A O 1
ATOM 757 N N . TYR A 1 98 ? 11.286 -1.175 -11.089 1.00 91.12 98 TYR A N 1
ATOM 758 C CA . TYR A 1 98 ? 11.723 -1.030 -9.707 1.00 91.12 98 TYR A CA 1
ATOM 759 C C . TYR A 1 98 ? 11.310 0.322 -9.118 1.00 91.12 98 TYR A C 1
ATOM 761 O O . TYR A 1 98 ? 11.067 1.282 -9.855 1.00 91.12 98 TYR A O 1
ATOM 769 N N . LEU A 1 99 ? 11.214 0.399 -7.790 1.00 90.56 99 LEU A N 1
ATOM 770 C CA . LEU A 1 99 ? 10.914 1.645 -7.079 1.00 90.56 99 LEU A CA 1
ATOM 771 C C . LEU A 1 99 ? 12.188 2.461 -6.880 1.00 90.56 99 LEU A C 1
ATOM 773 O O . LEU A 1 99 ? 13.225 1.912 -6.515 1.00 90.56 99 LEU A O 1
ATOM 777 N N . LEU A 1 100 ? 12.110 3.780 -7.057 1.00 90.88 100 LEU A N 1
ATOM 778 C CA . LEU A 1 100 ? 13.233 4.659 -6.741 1.00 90.88 100 LEU A CA 1
ATOM 779 C C . LEU A 1 100 ? 13.525 4.623 -5.233 1.00 90.88 100 LEU A C 1
ATOM 781 O O . LEU A 1 100 ? 12.709 5.072 -4.415 1.00 90.88 100 LEU A O 1
ATOM 785 N N . THR A 1 101 ? 14.704 4.119 -4.884 1.00 90.75 101 THR A N 1
ATOM 786 C CA . THR A 1 101 ? 15.160 3.961 -3.503 1.00 90.75 101 THR A CA 1
ATOM 787 C C . THR A 1 101 ? 15.743 5.257 -2.940 1.00 90.75 101 THR A C 1
ATOM 789 O O . THR A 1 101 ? 16.372 6.022 -3.670 1.00 90.75 101 THR A O 1
ATOM 792 N N . TYR A 1 102 ? 15.492 5.535 -1.658 1.00 90.94 102 TYR A N 1
ATOM 793 C CA . TYR A 1 102 ? 16.094 6.671 -0.951 1.00 90.94 102 TYR A CA 1
ATOM 794 C C . TYR A 1 102 ? 17.461 6.300 -0.360 1.00 90.94 102 TYR A C 1
ATOM 796 O O . TYR A 1 102 ? 18.422 7.048 -0.519 1.00 90.94 102 TYR A O 1
ATOM 804 N N . ASP A 1 103 ? 17.539 5.130 0.272 1.00 89.00 103 ASP A N 1
ATOM 805 C CA . ASP A 1 103 ? 18.750 4.507 0.817 1.00 89.00 103 ASP A CA 1
ATOM 806 C C . ASP A 1 103 ? 18.739 2.989 0.537 1.00 89.00 103 ASP A C 1
ATOM 808 O O . ASP A 1 103 ? 18.032 2.530 -0.351 1.00 89.00 103 ASP A O 1
ATOM 812 N N . ASP A 1 104 ? 19.525 2.182 1.246 1.00 85.50 104 ASP A N 1
ATOM 813 C CA . ASP A 1 104 ? 19.535 0.718 1.109 1.00 85.50 104 ASP A CA 1
ATOM 814 C C . ASP A 1 104 ? 18.364 0.014 1.824 1.00 85.50 104 ASP A C 1
ATOM 816 O O . ASP A 1 104 ? 18.298 -1.214 1.824 1.00 85.50 104 ASP A O 1
ATOM 820 N N . ARG A 1 105 ? 17.441 0.764 2.444 1.00 87.31 105 ARG A N 1
ATOM 821 C CA . ARG A 1 105 ? 16.407 0.234 3.351 1.00 87.31 105 ARG A CA 1
ATOM 822 C C . ARG A 1 105 ? 14.989 0.628 2.976 1.00 87.31 105 ARG A C 1
ATOM 824 O O . ARG A 1 105 ? 14.060 -0.081 3.353 1.00 87.31 105 ARG A O 1
ATOM 831 N N . MET A 1 106 ? 14.788 1.751 2.288 1.00 90.38 106 MET A N 1
ATOM 832 C CA . MET A 1 106 ? 13.445 2.232 1.971 1.00 90.38 106 MET A CA 1
ATOM 833 C C . MET A 1 106 ? 13.352 3.032 0.675 1.00 90.38 106 MET A C 1
ATOM 835 O O . MET A 1 106 ? 14.283 3.697 0.224 1.00 90.38 106 MET A O 1
ATOM 839 N N . THR A 1 107 ? 12.158 3.035 0.095 1.00 91.31 107 THR A N 1
ATOM 840 C CA . THR A 1 107 ? 11.866 3.803 -1.115 1.00 91.31 107 THR A CA 1
ATOM 841 C C . THR A 1 107 ? 11.692 5.292 -0.828 1.00 91.31 107 THR A C 1
ATOM 843 O O . THR A 1 107 ? 11.353 5.702 0.282 1.00 91.31 107 THR A O 1
ATOM 846 N N . THR A 1 108 ? 11.860 6.125 -1.855 1.00 91.62 108 THR A N 1
ATOM 847 C CA . THR A 1 108 ? 11.570 7.570 -1.775 1.00 91.62 108 THR A CA 1
ATOM 848 C C . THR A 1 108 ? 10.136 7.866 -1.329 1.00 91.62 108 THR A C 1
ATOM 850 O O . THR A 1 108 ? 9.896 8.836 -0.608 1.00 91.62 108 THR A O 1
ATOM 853 N N . TYR A 1 109 ? 9.188 6.999 -1.686 1.00 87.62 109 TYR A N 1
ATOM 854 C CA . TYR A 1 109 ? 7.794 7.114 -1.270 1.00 87.62 109 TYR A CA 1
ATOM 855 C C . TYR A 1 109 ? 7.578 6.701 0.194 1.00 87.62 109 TYR A C 1
ATOM 857 O O . TYR A 1 109 ? 6.901 7.416 0.940 1.00 87.62 109 TYR A O 1
ATOM 865 N N . ALA A 1 110 ? 8.208 5.609 0.641 1.00 88.38 110 ALA A N 1
ATOM 866 C CA . ALA A 1 110 ? 8.203 5.193 2.045 1.00 88.38 110 ALA A CA 1
ATOM 867 C C . ALA A 1 110 ? 8.824 6.267 2.960 1.00 88.38 110 ALA A C 1
ATOM 869 O O . ALA A 1 110 ? 8.262 6.591 4.008 1.00 88.38 110 ALA A O 1
ATOM 870 N N . ALA A 1 111 ? 9.907 6.904 2.501 1.00 90.12 111 ALA A N 1
ATOM 871 C CA . ALA A 1 111 ? 10.581 8.013 3.177 1.00 90.12 111 ALA A CA 1
ATOM 872 C C . ALA A 1 111 ? 9.786 9.336 3.175 1.00 90.12 111 ALA A C 1
ATOM 874 O O . ALA A 1 111 ? 10.188 10.296 3.827 1.00 90.12 111 ALA A O 1
ATOM 875 N N . LYS A 1 112 ? 8.651 9.409 2.460 1.00 88.75 112 LYS A N 1
ATOM 876 C CA . LYS A 1 112 ? 7.865 10.638 2.219 1.00 88.75 112 LYS A CA 1
ATOM 877 C C . LYS A 1 112 ? 8.617 11.727 1.435 1.00 88.75 112 LYS A C 1
ATOM 879 O O . LYS A 1 112 ? 8.168 12.872 1.428 1.00 88.75 112 LYS A O 1
ATOM 884 N N . ASN A 1 113 ? 9.695 11.375 0.732 1.00 90.88 113 ASN A N 1
ATOM 885 C CA . ASN A 1 113 ? 10.405 12.293 -0.164 1.00 90.88 113 ASN A CA 1
ATOM 886 C C . ASN A 1 113 ? 9.635 12.550 -1.459 1.00 90.88 113 ASN A C 1
ATOM 888 O O . ASN A 1 113 ? 9.738 13.631 -2.035 1.00 90.88 113 ASN A O 1
ATOM 892 N N . THR A 1 114 ? 8.849 11.576 -1.914 1.00 88.12 114 THR A N 1
ATOM 893 C CA . THR A 1 114 ? 7.932 11.739 -3.044 1.00 88.12 114 THR A CA 1
ATOM 894 C C . THR A 1 114 ? 6.484 11.636 -2.581 1.00 88.12 114 THR A C 1
ATOM 896 O O . THR A 1 114 ? 6.150 10.979 -1.589 1.00 88.12 114 THR A O 1
ATOM 899 N N . THR A 1 115 ? 5.588 12.326 -3.287 1.00 86.12 115 THR A N 1
ATOM 900 C CA . THR A 1 115 ? 4.153 12.299 -2.980 1.00 86.12 115 THR A CA 1
ATOM 901 C C . THR A 1 115 ? 3.455 11.032 -3.451 1.00 86.12 115 THR A C 1
ATOM 903 O O . THR A 1 115 ? 2.464 10.628 -2.840 1.00 86.12 115 THR A O 1
ATOM 906 N N . LEU A 1 116 ? 3.996 10.404 -4.493 1.00 84.88 116 LEU A N 1
ATOM 907 C CA . LEU A 1 116 ? 3.551 9.153 -5.094 1.00 84.88 116 LEU A CA 1
ATOM 908 C C . LEU A 1 116 ? 4.764 8.233 -5.329 1.00 84.88 116 LEU A C 1
ATOM 910 O O . LEU A 1 116 ? 5.899 8.726 -5.380 1.00 84.88 116 LEU A O 1
ATOM 914 N N . PRO A 1 117 ? 4.551 6.913 -5.473 1.00 87.50 117 PRO A N 1
ATOM 915 C CA . PRO A 1 117 ? 5.603 5.984 -5.865 1.00 87.50 117 PRO A CA 1
ATOM 916 C C . PRO A 1 117 ? 6.239 6.392 -7.194 1.00 87.50 117 PRO A C 1
ATOM 918 O O . PRO A 1 117 ? 5.541 6.654 -8.171 1.00 87.50 117 PRO A O 1
ATOM 921 N N . VAL A 1 118 ? 7.570 6.425 -7.231 1.00 88.88 118 VAL A N 1
ATOM 922 C CA . VAL A 1 118 ? 8.329 6.651 -8.464 1.00 88.88 118 VAL A CA 1
ATOM 923 C C . VAL A 1 118 ? 8.835 5.306 -8.949 1.00 88.88 118 VAL A C 1
ATOM 925 O O . VAL A 1 118 ? 9.613 4.650 -8.256 1.00 88.88 118 VAL A O 1
ATOM 928 N N . VAL A 1 119 ? 8.381 4.906 -10.133 1.00 89.75 119 VAL A N 1
ATOM 929 C CA . VAL A 1 119 ? 8.734 3.626 -10.745 1.00 89.75 119 VAL A CA 1
ATOM 930 C C . VAL A 1 119 ? 9.629 3.852 -11.950 1.00 89.75 119 VAL A C 1
ATOM 932 O O . VAL A 1 119 ? 9.351 4.716 -12.781 1.00 89.75 119 VAL A O 1
ATOM 935 N N . ILE A 1 120 ? 10.698 3.067 -12.047 1.00 89.69 120 ILE A N 1
ATOM 936 C CA . ILE A 1 120 ? 11.715 3.188 -13.088 1.00 89.69 120 ILE A CA 1
ATOM 937 C C . ILE A 1 120 ? 11.794 1.867 -13.868 1.00 89.69 120 ILE A C 1
ATOM 939 O O . ILE A 1 120 ? 11.828 0.795 -13.254 1.00 89.69 120 ILE A O 1
ATOM 943 N N . PRO A 1 121 ? 11.808 1.902 -15.215 1.00 91.12 121 PRO A N 1
ATOM 944 C CA . PRO A 1 121 ? 12.040 0.709 -16.017 1.00 91.12 121 PRO A CA 1
ATOM 945 C C . PRO A 1 121 ? 13.461 0.185 -15.800 1.00 91.12 121 PRO A C 1
ATOM 947 O O . PRO A 1 121 ? 14.443 0.925 -15.847 1.00 91.12 121 PRO A O 1
ATOM 950 N N . CYS A 1 122 ? 13.568 -1.119 -15.592 1.00 90.38 122 CYS A N 1
ATOM 951 C CA . CYS A 1 122 ? 14.830 -1.803 -15.374 1.00 90.38 122 CYS A CA 1
ATOM 952 C C . CYS A 1 122 ? 15.622 -1.866 -16.695 1.00 90.38 122 CYS A C 1
ATOM 954 O O . CYS A 1 122 ? 15.086 -2.383 -17.685 1.00 90.38 122 CYS A O 1
ATOM 956 N N . PRO A 1 123 ? 16.890 -1.403 -16.737 1.00 88.69 123 PRO A N 1
ATOM 957 C CA . PRO A 1 123 ? 17.725 -1.505 -17.937 1.00 88.69 123 PRO A CA 1
ATOM 958 C C . PRO A 1 123 ? 17.855 -2.951 -18.427 1.00 88.69 123 PRO A C 1
ATOM 960 O O . PRO A 1 123 ? 17.774 -3.226 -19.622 1.00 88.69 123 PRO A O 1
ATOM 963 N N . PHE A 1 124 ? 17.971 -3.889 -17.484 1.00 88.06 124 PHE A N 1
ATOM 964 C CA . PHE A 1 124 ? 17.913 -5.319 -17.740 1.00 88.06 124 PHE A CA 1
ATOM 965 C C . PHE A 1 124 ? 16.605 -5.883 -17.180 1.00 88.06 124 PHE A C 1
ATOM 967 O O . PHE A 1 124 ? 16.551 -6.331 -16.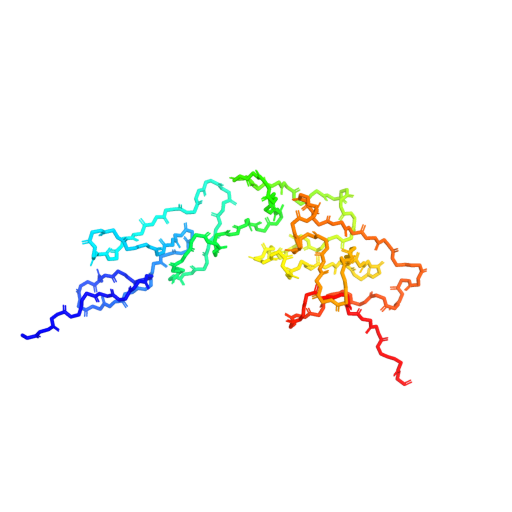039 1.00 88.06 124 PHE A O 1
ATOM 974 N N . LYS A 1 125 ? 15.531 -5.849 -17.983 1.00 82.94 125 LYS A N 1
ATOM 975 C CA . LYS A 1 125 ? 14.160 -6.215 -17.561 1.00 82.94 125 LYS A CA 1
ATOM 976 C C . LYS A 1 125 ? 14.050 -7.547 -16.816 1.00 82.94 125 LYS A C 1
ATOM 978 O O . LYS A 1 125 ? 13.150 -7.701 -16.001 1.00 82.94 125 LYS A O 1
ATOM 983 N N . GLN A 1 126 ? 14.929 -8.503 -17.107 1.00 84.19 126 GLN A N 1
ATOM 984 C CA . GLN A 1 126 ? 14.914 -9.799 -16.441 1.00 84.19 126 GLN A CA 1
ATOM 985 C C . GLN A 1 126 ? 15.385 -9.708 -14.986 1.00 84.19 126 GLN A C 1
ATOM 987 O O . GLN A 1 126 ? 14.834 -10.425 -14.169 1.00 84.19 126 GLN A O 1
ATOM 992 N N . ALA A 1 127 ? 16.316 -8.810 -14.635 1.00 86.00 127 ALA A N 1
ATOM 993 C CA . ALA A 1 127 ? 16.837 -8.709 -13.269 1.00 86.00 127 ALA A CA 1
ATOM 994 C C . ALA A 1 127 ? 15.799 -8.221 -12.255 1.00 86.00 127 ALA A C 1
ATOM 996 O O . ALA A 1 127 ? 15.862 -8.648 -11.112 1.00 86.00 127 ALA A O 1
ATOM 997 N N . CYS A 1 128 ? 14.867 -7.348 -12.642 1.00 91.06 128 CYS A N 1
ATOM 998 C CA . CYS A 1 128 ? 13.872 -6.80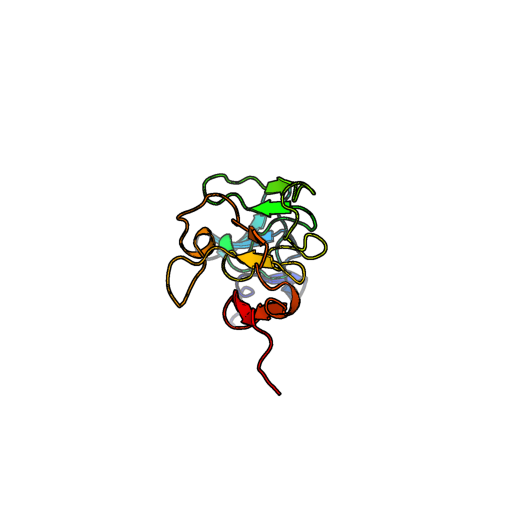3 -11.720 1.00 91.06 128 CYS A CA 1
ATOM 999 C C . CYS A 1 128 ? 12.621 -7.697 -11.670 1.00 91.06 128 CYS A C 1
ATOM 1001 O O . CYS A 1 128 ? 11.815 -7.698 -12.607 1.00 91.06 128 CYS A O 1
ATOM 1003 N N . ASP A 1 129 ? 12.447 -8.427 -10.569 1.00 91.06 129 ASP A N 1
ATOM 1004 C CA . ASP A 1 129 ? 11.388 -9.423 -10.356 1.00 91.06 129 ASP A CA 1
ATOM 1005 C C . ASP A 1 129 ? 10.342 -8.951 -9.330 1.00 91.06 129 ASP A C 1
ATOM 1007 O O . ASP A 1 129 ? 9.872 -9.712 -8.487 1.00 91.06 129 ASP A O 1
ATOM 1011 N N . GLY A 1 130 ? 9.985 -7.667 -9.402 1.00 89.00 130 GLY A N 1
ATOM 1012 C CA . GLY A 1 130 ? 8.978 -7.051 -8.541 1.00 89.00 130 GLY A CA 1
ATOM 1013 C C . GLY A 1 130 ? 9.556 -6.513 -7.233 1.00 89.00 130 GLY A C 1
ATOM 1014 O O . GLY A 1 130 ? 10.653 -5.947 -7.205 1.00 89.00 130 GLY A O 1
ATOM 1015 N N . VAL A 1 131 ? 8.797 -6.677 -6.151 1.00 89.06 131 VAL A N 1
ATOM 1016 C CA . VAL A 1 131 ? 9.118 -6.168 -4.814 1.00 89.06 131 VAL A CA 1
ATOM 1017 C C . VAL A 1 131 ? 9.169 -7.320 -3.817 1.00 89.06 131 VAL A C 1
ATOM 1019 O O . VAL A 1 131 ? 8.393 -8.268 -3.900 1.00 89.06 131 VAL A O 1
ATOM 1022 N N . ASP A 1 132 ? 10.120 -7.243 -2.898 1.00 88.50 132 ASP A N 1
ATOM 1023 C CA . ASP A 1 132 ? 10.264 -8.148 -1.771 1.00 88.50 132 ASP A CA 1
ATOM 1024 C C . ASP A 1 132 ? 9.201 -7.831 -0.706 1.00 88.50 132 ASP A C 1
ATOM 1026 O O . ASP A 1 132 ? 9.053 -6.682 -0.289 1.00 88.50 132 ASP A O 1
ATOM 1030 N N . GLU A 1 133 ? 8.425 -8.836 -0.296 1.00 84.88 133 GLU A N 1
ATOM 1031 C CA . GLU A 1 133 ? 7.256 -8.629 0.571 1.00 84.88 133 GLU A CA 1
ATOM 1032 C C . GLU A 1 133 ? 7.622 -8.268 2.016 1.00 84.88 133 GLU A C 1
ATOM 1034 O O . GLU A 1 133 ? 6.830 -7.616 2.701 1.00 84.88 133 GLU A O 1
ATOM 1039 N N . ASP A 1 134 ? 8.826 -8.636 2.456 1.00 84.75 134 ASP A N 1
ATOM 1040 C CA . ASP A 1 134 ? 9.304 -8.386 3.814 1.00 84.75 134 ASP A CA 1
ATOM 1041 C C . ASP A 1 134 ? 9.913 -6.983 3.946 1.00 84.75 134 ASP A C 1
ATOM 1043 O O . ASP A 1 134 ? 9.700 -6.283 4.940 1.00 84.75 134 ASP A O 1
ATOM 1047 N N . THR A 1 135 ? 10.671 -6.556 2.934 1.00 85.25 135 THR A N 1
ATOM 1048 C CA . THR A 1 135 ? 11.435 -5.299 2.963 1.00 85.25 135 THR A CA 1
ATOM 1049 C C . THR A 1 135 ? 10.780 -4.165 2.181 1.00 85.25 135 THR A C 1
ATOM 1051 O O . THR A 1 135 ? 11.043 -2.994 2.462 1.00 85.25 135 THR A O 1
ATOM 1054 N N . GLY A 1 136 ? 9.931 -4.473 1.197 1.00 86.31 136 GLY A N 1
ATOM 1055 C CA . GLY A 1 136 ? 9.363 -3.477 0.289 1.00 86.31 136 GLY A CA 1
ATOM 1056 C C . GLY A 1 136 ? 10.353 -2.931 -0.748 1.00 86.31 136 GLY A C 1
ATOM 1057 O O . GLY A 1 136 ? 10.037 -1.988 -1.481 1.00 86.31 136 GLY A O 1
ATOM 1058 N N . LEU A 1 137 ? 11.555 -3.508 -0.817 1.00 88.88 137 LEU A N 1
ATOM 1059 C CA . LEU A 1 137 ? 12.591 -3.151 -1.780 1.00 88.88 137 LEU A CA 1
ATOM 1060 C C . LEU A 1 137 ? 12.465 -3.969 -3.062 1.00 88.88 137 LEU A C 1
ATOM 1062 O O . LEU A 1 137 ? 11.799 -4.997 -3.120 1.00 88.88 137 LEU A O 1
ATOM 1066 N N . THR A 1 138 ? 13.130 -3.507 -4.114 1.00 89.56 138 THR A N 1
ATOM 1067 C CA . THR A 1 138 ? 13.181 -4.215 -5.393 1.00 89.56 138 THR A CA 1
ATOM 1068 C C . THR A 1 138 ? 13.754 -5.612 -5.211 1.00 89.56 138 THR A C 1
ATOM 1070 O O . THR A 1 138 ? 14.890 -5.775 -4.762 1.00 89.56 138 THR A O 1
ATOM 1073 N N . LYS A 1 139 ? 12.993 -6.617 -5.634 1.00 90.94 139 LYS A N 1
ATOM 1074 C CA . LYS A 1 139 ? 13.461 -7.993 -5.685 1.00 90.94 139 LYS A CA 1
ATOM 1075 C C . LYS A 1 139 ? 14.251 -8.203 -6.970 1.00 90.94 139 LYS A C 1
ATOM 1077 O O . LYS A 1 139 ? 13.718 -8.055 -8.070 1.00 90.94 139 LYS A O 1
ATOM 1082 N N . CYS A 1 140 ? 15.523 -8.554 -6.832 1.00 87.56 140 CYS A N 1
ATOM 1083 C CA . CYS A 1 140 ? 16.360 -8.930 -7.965 1.00 87.56 140 CYS A CA 1
ATOM 1084 C C . CYS A 1 140 ? 16.304 -10.446 -8.188 1.00 87.56 140 CYS A C 1
ATOM 1086 O O . CYS A 1 140 ? 16.251 -11.208 -7.221 1.00 87.56 140 CYS A O 1
ATOM 1088 N N . LEU A 1 141 ? 16.373 -10.903 -9.441 1.00 84.19 141 LEU A N 1
ATOM 1089 C CA . LEU A 1 141 ? 16.672 -12.309 -9.714 1.00 84.19 141 LEU A CA 1
ATOM 1090 C C . LEU A 1 141 ? 18.043 -12.637 -9.114 1.00 84.19 141 LEU A C 1
ATOM 1092 O O . LEU A 1 141 ? 19.048 -12.041 -9.497 1.00 84.19 141 LEU A O 1
ATOM 1096 N N . SER A 1 142 ? 18.089 -13.580 -8.176 1.00 68.25 142 SER A N 1
ATOM 1097 C CA . SER A 1 142 ? 19.354 -14.173 -7.744 1.00 68.25 142 SER A CA 1
ATOM 1098 C C . SER A 1 142 ? 19.891 -15.055 -8.869 1.00 68.25 142 SER A C 1
ATOM 1100 O O . SER A 1 142 ? 19.137 -15.844 -9.445 1.00 68.25 142 SER A O 1
ATOM 1102 N N . GLU A 1 143 ? 21.177 -14.917 -9.194 1.00 57.72 143 GLU A N 1
ATOM 1103 C CA . GLU A 1 143 ? 21.844 -15.834 -10.118 1.00 57.72 143 GLU A CA 1
ATOM 1104 C C . GLU A 1 143 ? 21.757 -17.259 -9.546 1.00 57.72 143 GLU A C 1
ATOM 1106 O O . GLU A 1 143 ? 22.055 -17.481 -8.370 1.00 57.72 143 GLU A O 1
ATOM 1111 N N . LYS A 1 144 ? 21.254 -18.199 -10.353 1.00 46.62 144 LYS A N 1
ATOM 1112 C CA . LYS A 1 144 ? 21.279 -19.634 -10.049 1.00 46.62 144 LYS A CA 1
ATOM 1113 C C . LYS A 1 144 ? 22.606 -20.236 -10.472 1.00 46.62 144 LYS A C 1
ATOM 1115 O O . LYS A 1 144 ? 23.074 -19.861 -11.568 1.00 46.62 144 LYS A O 1
#

Secondary structure (DSSP, 8-state):
----PPPTTEEEETTEEEEPPTTEEEEEETTEEEEEE--TTEE--TTB-SGGG-EEPTTEEE-SSSSSEEE--TTSTTB--SS----SS---B-TTEEE-BSSSS-BTTTTTSSSS--EEE-SSTTTEEEE-TTT-SEEEPPP-

Organism: NCBI:txid1169539

Sequence (144 aa):
MCQKNCEIGYERDKDTCRKWPAGQYGKIENGKATCEQCGADLISPEGSTEKELCYCTNGFIKHSSKLRCEKCIEDMQGLDCEQPIKNRSLVPTKKGFYLLTYDDRMTTYAAKNTTLPVVIPCPFKQACDGVDEDTGLTKCLSEK

pLDDT: mean 81.83, std 10.89, range [30.16, 91.62]

Foldseek 3Di:
DDPDQDDFQWHDDPNDTDGAQWQWEWDQDPNHTDIDGLDPQWIAHTSHHDNLQTFGDQQWHQFLPDSDTDGVDCVLVFFDRRDTPRAQLATWTDQQKFWDPPDPQGGCSNVVVGRTTDMDGHPPSQQFPIADPVRSGTHGDDDD